Protein AF-A0A6A8MGP2-F1 (afdb_monomer)

Structure (mmCIF, N/CA/C/O backbone):
data_AF-A0A6A8MGP2-F1
#
_entry.id   AF-A0A6A8MGP2-F1
#
loop_
_atom_site.group_PDB
_atom_site.id
_atom_site.type_symbol
_atom_site.label_atom_id
_atom_site.label_alt_id
_atom_site.label_comp_id
_atom_site.label_asym_id
_atom_site.label_entity_id
_atom_site.label_seq_id
_atom_site.pdbx_PDB_ins_code
_atom_site.Cartn_x
_atom_site.Cartn_y
_atom_site.Cartn_z
_atom_site.occupancy
_atom_site.B_iso_or_equiv
_atom_site.auth_seq_id
_atom_site.auth_comp_id
_atom_site.auth_asym_id
_atom_site.auth_atom_id
_atom_site.pdbx_PDB_model_num
ATOM 1 N N . MET A 1 1 ? -8.806 3.655 22.318 1.00 54.69 1 MET A N 1
ATOM 2 C CA . MET A 1 1 ? -7.417 3.240 22.055 1.00 54.69 1 MET A CA 1
ATOM 3 C C . MET A 1 1 ? -6.785 4.354 21.243 1.00 54.69 1 MET A C 1
ATOM 5 O O . MET A 1 1 ? -7.478 4.887 20.381 1.00 54.69 1 MET A O 1
ATOM 9 N N . ASP A 1 2 ? -5.568 4.771 21.575 1.00 78.38 2 ASP A N 1
ATOM 10 C CA . ASP A 1 2 ? -4.827 5.728 20.751 1.00 78.38 2 ASP A CA 1
ATOM 11 C C . ASP A 1 2 ? -4.482 5.073 19.400 1.00 78.38 2 ASP A C 1
ATOM 13 O O . ASP A 1 2 ? -4.151 3.885 19.359 1.00 78.38 2 ASP A O 1
ATOM 17 N N . TYR A 1 3 ? -4.618 5.809 18.294 1.00 76.56 3 TYR A N 1
ATOM 18 C CA . TYR A 1 3 ? -4.373 5.266 16.952 1.00 76.56 3 TYR A CA 1
ATOM 19 C C . TYR A 1 3 ? -2.913 4.892 16.752 1.00 76.56 3 TYR A C 1
ATOM 21 O O . TYR A 1 3 ? -2.641 3.908 16.072 1.00 76.56 3 TYR A O 1
ATOM 29 N N . LEU A 1 4 ? -1.995 5.609 17.402 1.00 80.62 4 LEU A N 1
ATOM 30 C CA . LEU A 1 4 ? -0.582 5.260 17.385 1.00 80.62 4 LEU A CA 1
ATOM 31 C C . LEU A 1 4 ? -0.346 3.877 18.008 1.00 80.62 4 LEU A C 1
ATOM 33 O O . LEU A 1 4 ? 0.309 3.033 17.408 1.00 80.62 4 LEU A O 1
ATOM 37 N N . SER A 1 5 ? -0.961 3.594 19.162 1.00 84.69 5 SER A N 1
ATOM 38 C CA . SER A 1 5 ? -0.875 2.265 19.784 1.00 84.69 5 SER A CA 1
ATOM 39 C C . SER A 1 5 ? -1.454 1.165 18.891 1.00 84.69 5 SER A C 1
ATOM 41 O O . SER A 1 5 ? -0.914 0.065 18.855 1.00 84.69 5 SER A O 1
ATOM 43 N N . LYS A 1 6 ? -2.535 1.457 18.158 1.00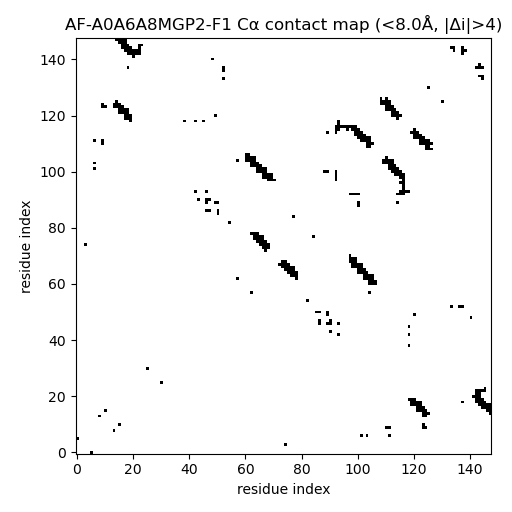 85.88 6 LYS A N 1
ATOM 44 C CA . LYS A 1 6 ? -3.157 0.509 17.222 1.00 85.88 6 LYS A CA 1
ATOM 45 C C . LYS A 1 6 ? -2.274 0.239 15.999 1.00 85.88 6 LYS A C 1
ATOM 47 O O . LYS A 1 6 ? -2.154 -0.912 15.594 1.00 85.88 6 LYS A O 1
ATOM 52 N N . ILE A 1 7 ? -1.650 1.276 15.437 1.00 87.19 7 ILE A N 1
ATOM 53 C CA . ILE A 1 7 ? -0.686 1.152 14.332 1.00 87.19 7 ILE A CA 1
ATOM 54 C C . ILE A 1 7 ? 0.485 0.272 14.771 1.00 87.19 7 ILE A C 1
ATOM 56 O O . ILE A 1 7 ? 0.754 -0.731 14.115 1.00 87.19 7 ILE A O 1
ATOM 60 N N . ASN A 1 8 ? 1.092 0.575 15.923 1.00 87.38 8 ASN A N 1
ATOM 61 C CA . ASN A 1 8 ? 2.207 -0.210 16.456 1.00 87.38 8 ASN A CA 1
ATOM 62 C C . ASN A 1 8 ? 1.802 -1.672 16.683 1.00 87.38 8 ASN A C 1
ATOM 64 O O . ASN A 1 8 ? 2.513 -2.578 16.270 1.00 87.38 8 ASN A O 1
ATOM 68 N N . GLN A 1 9 ? 0.619 -1.919 17.258 1.00 89.94 9 GLN A N 1
ATOM 69 C CA . GLN A 1 9 ? 0.121 -3.279 17.468 1.00 89.94 9 GLN A CA 1
ATOM 70 C C . GLN A 1 9 ? -0.036 -4.058 16.151 1.00 89.94 9 GLN A C 1
ATOM 72 O O . GLN A 1 9 ? 0.305 -5.239 16.094 1.00 89.94 9 GLN A O 1
ATOM 77 N N . LEU A 1 10 ? -0.563 -3.421 15.100 1.00 89.81 10 LEU A N 1
ATOM 78 C CA . LEU A 1 10 ? -0.728 -4.054 13.788 1.00 89.81 10 LEU A CA 1
ATOM 79 C C . LEU A 1 10 ? 0.624 -4.339 13.125 1.00 89.81 10 LEU A C 1
ATOM 81 O O . LEU A 1 10 ? 0.782 -5.402 12.536 1.00 89.81 10 LEU A O 1
ATOM 85 N N . GLN A 1 11 ? 1.598 -3.440 13.266 1.00 89.12 11 GLN A N 1
ATOM 86 C CA . GLN A 1 11 ? 2.949 -3.625 12.730 1.00 89.12 11 GLN A CA 1
ATOM 87 C C . GLN A 1 11 ? 3.752 -4.696 13.487 1.00 89.12 11 GLN A C 1
ATOM 89 O O . GLN A 1 11 ? 4.511 -5.436 12.870 1.00 89.12 11 GLN A O 1
ATOM 94 N N . GLU A 1 12 ? 3.586 -4.802 14.809 1.00 88.06 12 GLU A N 1
ATOM 95 C CA . GLU A 1 12 ? 4.332 -5.745 15.659 1.00 88.06 12 GLU A CA 1
ATOM 96 C C . GLU A 1 12 ? 3.755 -7.168 15.662 1.00 88.06 12 GLU A C 1
ATOM 98 O O . GLU A 1 12 ? 4.483 -8.135 15.906 1.00 88.06 12 GLU A O 1
ATOM 103 N N . HIS A 1 13 ? 2.444 -7.316 15.454 1.00 86.94 13 HIS A N 1
ATOM 104 C CA . HIS A 1 13 ? 1.752 -8.598 15.639 1.00 86.94 13 HIS A CA 1
ATOM 105 C C . HIS A 1 13 ? 0.897 -9.041 14.451 1.00 86.94 13 HIS A C 1
ATOM 107 O O . HIS A 1 13 ? 0.434 -10.183 14.440 1.00 86.94 13 HIS A O 1
ATOM 113 N N . GLY A 1 14 ? 0.644 -8.165 13.479 1.00 83.69 14 GLY A N 1
ATOM 114 C CA . GLY A 1 14 ? -0.097 -8.517 12.274 1.00 83.69 14 GLY A CA 1
ATOM 115 C C . GLY A 1 14 ? 0.749 -9.346 11.313 1.00 83.69 14 GLY A C 1
ATOM 116 O O . GLY A 1 14 ? 1.965 -9.189 11.243 1.00 83.69 14 GLY A O 1
ATOM 117 N N . GLU A 1 15 ? 0.101 -10.212 10.532 1.00 89.25 15 GLU A N 1
ATOM 118 C CA . GLU A 1 15 ? 0.768 -10.803 9.370 1.00 89.25 15 GLU A CA 1
ATOM 119 C C . GLU A 1 15 ? 1.102 -9.700 8.363 1.00 89.25 15 GLU A C 1
ATOM 121 O O . GLU A 1 15 ? 0.212 -8.950 7.955 1.00 89.25 15 GLU A O 1
ATOM 126 N N . GLY A 1 16 ? 2.381 -9.585 8.005 1.00 92.12 16 GLY A N 1
ATOM 127 C CA . GLY A 1 16 ? 2.892 -8.522 7.154 1.00 92.12 16 GLY A CA 1
ATOM 128 C C . GLY A 1 16 ? 3.040 -8.942 5.694 1.00 92.12 16 GLY A C 1
ATOM 129 O O . GLY A 1 16 ? 3.482 -10.049 5.380 1.00 92.12 16 GLY A O 1
ATOM 130 N N . TYR A 1 17 ? 2.735 -8.007 4.802 1.00 92.88 17 TYR A N 1
ATOM 131 C CA . TYR A 1 17 ? 2.986 -8.078 3.370 1.00 92.88 17 TYR A CA 1
ATOM 132 C C . TYR A 1 17 ? 3.562 -6.747 2.866 1.00 92.88 17 TYR A C 1
ATOM 134 O O . TYR A 1 17 ? 3.466 -5.722 3.535 1.00 92.88 17 TYR A O 1
ATOM 142 N N . SER A 1 18 ? 4.152 -6.752 1.678 1.00 91.44 18 SER A N 1
ATOM 143 C CA . SER A 1 18 ? 4.759 -5.600 1.012 1.00 91.44 18 SER A CA 1
ATOM 144 C C . SER A 1 18 ? 4.405 -5.626 -0.473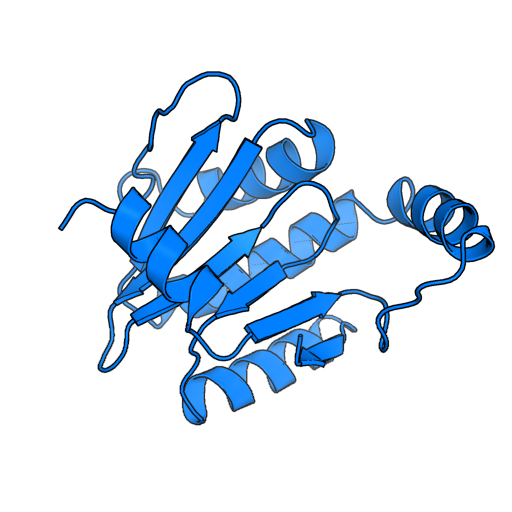 1.00 91.44 18 SER A C 1
ATOM 146 O O . SER A 1 18 ? 4.465 -6.687 -1.097 1.00 91.44 18 SER A O 1
ATOM 148 N N . ILE A 1 19 ? 4.026 -4.473 -1.030 1.00 90.44 19 ILE A N 1
ATOM 149 C CA . ILE A 1 19 ? 3.893 -4.253 -2.476 1.00 90.44 19 ILE A CA 1
ATOM 150 C C . ILE A 1 19 ? 5.044 -3.375 -2.958 1.00 90.44 19 ILE A C 1
ATOM 152 O O . ILE A 1 19 ? 5.234 -2.259 -2.465 1.00 90.44 19 ILE A O 1
ATOM 156 N N . ASP A 1 20 ? 5.771 -3.882 -3.952 1.00 85.62 20 ASP A N 1
ATOM 157 C CA . ASP A 1 20 ? 7.013 -3.298 -4.458 1.00 85.62 20 ASP A CA 1
ATOM 158 C C . ASP A 1 20 ? 7.272 -3.740 -5.920 1.00 85.62 20 ASP A C 1
ATOM 160 O O . ASP A 1 20 ? 6.687 -4.702 -6.419 1.00 85.62 20 ASP A O 1
ATOM 164 N N . TYR A 1 21 ? 8.154 -3.045 -6.638 1.00 79.62 21 TYR A N 1
ATOM 165 C CA . TYR A 1 21 ? 8.683 -3.464 -7.939 1.00 79.62 21 TYR A CA 1
ATOM 166 C C . TYR A 1 21 ? 9.522 -4.737 -7.875 1.00 79.62 21 TYR A C 1
ATOM 168 O O . TYR A 1 21 ? 9.715 -5.390 -8.906 1.00 79.62 21 TYR A O 1
ATOM 176 N N . LEU A 1 22 ? 10.066 -5.064 -6.703 1.00 75.81 22 LEU A N 1
ATOM 177 C CA . LEU A 1 22 ? 10.961 -6.196 -6.536 1.00 75.81 22 LEU A CA 1
ATOM 178 C C . LEU A 1 22 ? 10.218 -7.430 -6.004 1.00 75.81 22 LEU A C 1
ATOM 180 O O . LEU A 1 22 ? 9.614 -7.365 -4.929 1.00 75.81 22 LEU A O 1
ATOM 184 N N . PRO A 1 23 ? 10.327 -8.584 -6.692 1.00 68.44 23 PRO A N 1
ATOM 185 C CA . PRO A 1 23 ? 9.635 -9.813 -6.303 1.00 68.44 23 PRO A CA 1
ATOM 186 C C . PRO A 1 23 ? 10.182 -10.449 -5.017 1.00 68.44 23 PRO A C 1
ATOM 188 O O . PRO A 1 23 ? 9.547 -11.334 -4.454 1.00 68.44 23 PRO A O 1
ATOM 191 N N . LEU A 1 24 ? 11.365 -10.034 -4.554 1.00 66.62 24 LEU A N 1
ATOM 192 C CA . LEU A 1 24 ? 12.024 -10.542 -3.351 1.00 6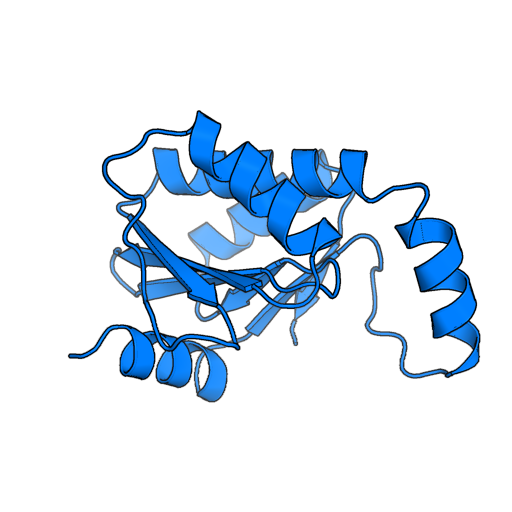6.62 24 LEU A CA 1
ATOM 193 C C . LEU A 1 24 ? 12.614 -9.371 -2.558 1.00 66.62 24 LEU A C 1
ATOM 195 O O . LEU A 1 24 ? 12.986 -8.356 -3.144 1.00 66.62 24 LEU A O 1
ATOM 199 N N . GLN A 1 25 ? 12.706 -9.507 -1.233 1.00 59.47 25 GLN A N 1
ATOM 200 C CA . GLN A 1 25 ? 13.576 -8.642 -0.431 1.00 59.47 25 GLN A CA 1
ATOM 201 C C . GLN A 1 25 ? 15.033 -9.024 -0.720 1.00 59.47 25 GLN A C 1
ATOM 203 O O . GLN A 1 25 ? 15.439 -10.161 -0.468 1.00 59.47 25 GLN A O 1
ATOM 208 N N . CYS A 1 26 ? 15.810 -8.097 -1.277 1.00 53.59 26 CYS A N 1
ATOM 209 C CA . CYS A 1 26 ? 17.237 -8.292 -1.513 1.00 53.59 26 CYS A CA 1
ATOM 210 C C . CYS A 1 26 ? 18.032 -7.692 -0.347 1.00 53.59 26 CYS A C 1
ATOM 212 O O . CYS A 1 26 ? 17.905 -6.513 -0.056 1.00 53.59 26 CYS A O 1
ATOM 214 N N . LEU A 1 27 ? 18.854 -8.511 0.316 1.00 56.59 27 LEU A N 1
ATOM 215 C CA . LEU A 1 27 ? 19.679 -8.129 1.476 1.00 56.59 27 LEU A CA 1
ATOM 216 C C . LEU A 1 27 ? 21.152 -7.836 1.098 1.00 56.59 27 LEU A C 1
ATOM 218 O O . LEU A 1 27 ? 22.024 -7.897 1.961 1.00 56.59 27 LEU A O 1
ATOM 222 N N . ASP A 1 28 ? 21.467 -7.620 -0.186 1.00 53.50 28 ASP A N 1
ATOM 223 C CA . ASP A 1 28 ? 22.849 -7.423 -0.669 1.00 53.50 28 ASP A CA 1
ATOM 224 C C . ASP A 1 28 ? 23.136 -5.924 -0.869 1.00 53.50 28 ASP A C 1
ATOM 226 O O . ASP A 1 28 ? 22.393 -5.245 -1.569 1.00 53.50 28 ASP A O 1
ATOM 230 N N . GLU A 1 29 ? 24.240 -5.423 -0.309 1.00 54.56 29 GLU A N 1
ATOM 231 C CA . GLU A 1 29 ? 24.669 -4.010 -0.357 1.00 54.56 29 GLU A CA 1
ATOM 232 C C . GLU A 1 29 ? 24.858 -3.475 -1.789 1.00 54.56 29 GLU A C 1
ATOM 234 O O . GLU A 1 29 ? 24.760 -2.280 -2.040 1.00 54.56 29 GLU A O 1
ATOM 239 N N . ARG A 1 30 ? 25.103 -4.351 -2.773 1.00 51.62 30 ARG A N 1
ATOM 240 C CA . ARG A 1 30 ? 25.208 -3.958 -4.196 1.00 51.62 30 ARG A CA 1
ATOM 241 C C . ARG A 1 30 ? 23.848 -3.688 -4.850 1.00 51.62 30 ARG A C 1
ATOM 243 O O . ARG A 1 30 ? 23.799 -3.264 -6.004 1.00 51.62 30 ARG A O 1
ATOM 250 N N . TYR A 1 31 ? 22.759 -3.997 -4.149 1.00 53.75 31 TYR A N 1
ATOM 251 C CA . TYR A 1 31 ? 21.388 -3.774 -4.595 1.00 53.75 31 TYR A CA 1
ATOM 252 C C . TYR A 1 31 ? 20.893 -2.366 -4.245 1.00 53.75 31 TYR A C 1
ATOM 254 O O . TYR A 1 31 ? 20.084 -1.837 -5.003 1.00 53.75 31 TYR A O 1
ATOM 262 N N . ASP A 1 32 ? 21.450 -1.733 -3.207 1.00 51.91 32 ASP A N 1
ATOM 263 C CA . ASP A 1 32 ? 21.154 -0.341 -2.833 1.00 51.91 32 ASP A CA 1
ATOM 264 C C . ASP A 1 32 ? 21.412 0.613 -4.013 1.00 51.91 32 ASP A C 1
ATOM 266 O O . ASP A 1 32 ? 20.584 1.461 -4.330 1.00 51.91 32 ASP A O 1
ATOM 270 N N . ASP A 1 33 ? 22.500 0.413 -4.764 1.00 50.47 33 ASP A N 1
ATOM 271 C CA . ASP A 1 33 ? 22.819 1.225 -5.949 1.00 50.47 33 ASP A CA 1
ATOM 272 C C . ASP A 1 33 ? 21.808 1.028 -7.106 1.00 50.47 33 ASP A C 1
ATOM 274 O O . ASP A 1 33 ? 21.508 1.958 -7.868 1.00 50.47 33 ASP A O 1
ATOM 278 N N . LEU A 1 34 ? 21.264 -0.188 -7.252 1.00 52.78 34 LEU A N 1
ATOM 279 C CA . LEU A 1 34 ? 20.240 -0.527 -8.250 1.00 52.78 34 LEU A CA 1
ATOM 280 C C . LEU A 1 34 ? 18.854 -0.026 -7.841 1.00 52.78 34 LEU A C 1
ATOM 282 O O . LEU A 1 34 ? 18.083 0.375 -8.719 1.00 52.78 34 LEU A O 1
ATOM 286 N N . GLU A 1 35 ? 18.541 -0.050 -6.546 1.00 54.44 35 GLU A N 1
ATOM 287 C CA . GLU A 1 35 ? 17.359 0.591 -5.986 1.00 54.44 35 GLU A CA 1
ATOM 288 C C . GLU A 1 35 ? 17.444 2.088 -6.219 1.00 54.44 35 GLU A C 1
ATOM 290 O O . GLU A 1 35 ? 16.585 2.583 -6.927 1.00 54.44 35 GLU A O 1
ATOM 295 N N . VAL A 1 36 ? 18.507 2.783 -5.802 1.00 53.88 36 VAL A N 1
ATOM 296 C CA . VAL A 1 36 ? 18.664 4.241 -5.982 1.00 53.88 36 VAL A CA 1
ATOM 297 C C . VAL A 1 36 ? 18.513 4.666 -7.452 1.00 53.88 36 VAL A C 1
ATOM 299 O O . VAL A 1 36 ? 17.769 5.598 -7.766 1.00 53.88 36 VAL A O 1
ATOM 302 N N . THR A 1 37 ? 19.133 3.939 -8.388 1.00 52.16 37 THR A N 1
ATOM 303 C CA . THR A 1 37 ? 19.062 4.278 -9.824 1.00 52.16 37 THR A CA 1
ATOM 304 C C . THR A 1 37 ? 17.683 3.983 -10.442 1.00 52.16 37 THR A C 1
ATOM 306 O O . THR A 1 37 ? 17.229 4.703 -11.339 1.00 52.16 37 THR A O 1
ATOM 309 N N . ASN A 1 38 ? 16.980 2.935 -9.991 1.00 56.38 38 ASN A N 1
ATOM 310 C CA . ASN A 1 38 ? 15.586 2.695 -10.388 1.00 56.38 38 ASN A CA 1
ATOM 311 C C . ASN A 1 38 ? 14.608 3.633 -9.663 1.00 56.38 38 ASN A C 1
ATOM 313 O O . ASN A 1 38 ? 13.584 3.990 -10.241 1.00 56.38 38 ASN A O 1
ATOM 317 N N . PHE A 1 39 ? 14.929 4.032 -8.435 1.00 59.53 39 PHE A N 1
ATOM 318 C CA . PHE A 1 39 ? 14.128 4.829 -7.513 1.00 59.53 39 PHE A CA 1
ATOM 319 C C . PHE A 1 39 ? 13.931 6.234 -8.064 1.00 59.53 39 PHE A C 1
ATOM 321 O O . PHE A 1 39 ? 12.790 6.620 -8.309 1.00 59.53 39 PHE A O 1
ATOM 328 N N . GLU A 1 40 ? 15.010 6.949 -8.398 1.00 61.59 40 GLU A N 1
ATOM 329 C CA . GLU A 1 40 ? 14.911 8.306 -8.961 1.00 61.59 40 GLU A CA 1
ATOM 330 C C . GLU A 1 40 ? 14.097 8.334 -10.265 1.00 61.59 40 GLU A C 1
ATOM 332 O O . GLU A 1 40 ? 13.305 9.245 -10.500 1.00 61.59 40 GLU A O 1
ATOM 337 N N . ASN A 1 41 ? 14.237 7.299 -11.098 1.00 62.84 41 ASN A N 1
ATOM 338 C CA . ASN A 1 41 ? 13.589 7.239 -12.408 1.00 62.84 41 ASN A CA 1
ATOM 339 C C . ASN A 1 41 ? 12.141 6.727 -12.371 1.00 62.84 41 ASN A C 1
ATOM 341 O O . ASN A 1 41 ? 11.422 6.872 -13.361 1.00 62.84 41 ASN A O 1
ATOM 345 N N . ARG A 1 42 ? 11.703 6.090 -11.276 1.00 68.38 42 ARG A N 1
ATOM 346 C CA . ARG A 1 42 ? 10.377 5.451 -11.183 1.00 68.38 42 ARG A CA 1
ATOM 347 C C . ARG A 1 42 ? 9.512 5.979 -10.047 1.00 68.38 42 ARG A C 1
ATOM 349 O O . ARG A 1 42 ? 8.341 5.603 -10.017 1.00 68.38 42 ARG A O 1
ATOM 356 N N . LEU A 1 43 ? 10.025 6.860 -9.185 1.00 74.12 43 LEU A N 1
ATOM 357 C CA . LEU A 1 43 ? 9.318 7.420 -8.027 1.00 74.12 43 LEU A CA 1
ATOM 358 C C . LEU A 1 43 ? 7.925 7.948 -8.380 1.00 74.12 43 LEU A C 1
ATOM 360 O O . LEU A 1 43 ? 6.936 7.576 -7.754 1.00 74.12 43 LEU A O 1
ATOM 364 N N . GLU A 1 44 ? 7.838 8.766 -9.432 1.00 75.50 44 GLU A N 1
ATOM 365 C CA . GLU A 1 44 ? 6.571 9.349 -9.873 1.00 75.50 44 GLU A CA 1
ATOM 366 C C . GLU A 1 44 ? 5.582 8.254 -10.279 1.00 75.50 44 GLU A C 1
ATOM 368 O O . GLU A 1 44 ? 4.487 8.166 -9.725 1.00 75.50 44 GLU A O 1
ATOM 373 N N . THR A 1 45 ? 6.003 7.331 -11.145 1.00 82.06 45 THR A N 1
ATOM 374 C CA . THR A 1 45 ? 5.149 6.214 -11.568 1.00 82.06 45 THR A CA 1
ATOM 375 C C . THR A 1 45 ? 4.784 5.276 -10.416 1.00 82.06 45 THR A C 1
ATOM 377 O O . THR A 1 45 ? 3.683 4.741 -10.397 1.00 82.06 45 THR A O 1
ATOM 380 N N . PHE A 1 46 ? 5.671 5.076 -9.437 1.00 83.81 46 PHE A N 1
ATOM 381 C CA . PHE A 1 46 ? 5.387 4.268 -8.254 1.00 83.81 46 PHE A CA 1
ATOM 382 C C . PHE A 1 46 ? 4.318 4.922 -7.384 1.00 83.81 46 PHE A C 1
ATOM 384 O O . PHE A 1 46 ? 3.347 4.273 -7.000 1.00 83.81 46 PHE A O 1
ATOM 391 N N . SER A 1 47 ? 4.468 6.225 -7.137 1.00 82.88 47 SER A N 1
ATOM 392 C CA . SER A 1 47 ? 3.532 7.013 -6.341 1.00 82.88 47 SER A CA 1
ATOM 393 C C . SER A 1 47 ? 2.112 6.932 -6.908 1.00 82.88 47 SER A C 1
ATOM 395 O O . SER A 1 47 ? 1.162 6.700 -6.163 1.00 82.88 47 SER A O 1
ATOM 397 N N . GLU A 1 48 ? 1.968 7.002 -8.234 1.00 86.75 48 GLU A N 1
ATOM 398 C CA . GLU A 1 48 ? 0.681 6.871 -8.918 1.00 86.75 48 GLU A CA 1
ATOM 399 C C . GLU A 1 48 ? 0.069 5.476 -8.759 1.00 86.75 48 GLU A C 1
ATOM 401 O O . GLU A 1 48 ? -1.137 5.357 -8.528 1.00 86.75 48 GLU A O 1
ATOM 406 N N . LYS A 1 49 ? 0.888 4.422 -8.870 1.00 90.62 49 LYS A N 1
ATOM 407 C CA . LYS A 1 49 ? 0.448 3.029 -8.710 1.00 90.62 49 LYS A CA 1
ATOM 408 C C . LYS A 1 49 ? -0.036 2.761 -7.289 1.00 90.62 49 LYS A C 1
ATOM 410 O O . LYS A 1 49 ? -1.155 2.291 -7.099 1.00 90.62 49 LYS A O 1
ATOM 415 N N . ILE A 1 50 ? 0.757 3.134 -6.286 1.00 89.44 50 ILE A N 1
ATOM 416 C CA . ILE A 1 50 ? 0.378 2.985 -4.875 1.00 89.44 50 ILE A CA 1
ATOM 417 C C . ILE A 1 50 ? -0.868 3.813 -4.554 1.00 89.44 50 ILE A C 1
ATOM 419 O O . ILE A 1 50 ? -1.772 3.322 -3.876 1.00 89.44 50 ILE A O 1
ATOM 423 N N . ALA A 1 51 ? -0.978 5.028 -5.097 1.00 87.44 51 ALA A N 1
ATOM 424 C CA . ALA A 1 51 ? -2.177 5.841 -4.940 1.00 87.44 51 ALA A CA 1
ATOM 425 C C . ALA A 1 51 ? -3.416 5.175 -5.565 1.00 87.44 51 ALA A C 1
ATOM 427 O O . ALA A 1 51 ? -4.487 5.196 -4.956 1.00 87.44 51 ALA A O 1
ATOM 428 N N . ARG A 1 52 ? -3.297 4.521 -6.732 1.00 89.44 52 ARG A N 1
ATOM 429 C CA . ARG A 1 52 ? -4.395 3.734 -7.325 1.00 89.44 52 ARG A CA 1
ATOM 430 C C . ARG A 1 52 ? -4.841 2.596 -6.406 1.00 89.44 52 ARG A C 1
ATOM 432 O O . ARG A 1 52 ? -6.036 2.516 -6.115 1.00 89.44 52 ARG A O 1
ATOM 439 N N . ILE A 1 53 ? -3.906 1.799 -5.885 1.00 91.62 53 ILE A N 1
ATOM 440 C CA . ILE A 1 53 ? -4.201 0.699 -4.949 1.00 91.62 53 ILE A CA 1
ATOM 441 C C . ILE A 1 53 ? -4.903 1.231 -3.691 1.00 91.62 53 ILE A C 1
ATOM 443 O O . ILE A 1 53 ? -5.999 0.779 -3.345 1.00 91.62 53 ILE A O 1
ATOM 447 N N . ALA A 1 54 ? -4.327 2.251 -3.047 1.00 88.81 54 ALA A N 1
ATOM 448 C CA . ALA A 1 54 ? -4.887 2.864 -1.844 1.00 88.81 54 ALA A CA 1
ATOM 449 C C . ALA A 1 54 ? -6.304 3.410 -2.082 1.00 88.81 54 ALA A C 1
ATOM 451 O O . ALA A 1 54 ? -7.215 3.130 -1.301 1.00 88.81 54 ALA A O 1
ATOM 452 N N . ARG A 1 55 ? -6.539 4.129 -3.191 1.00 86.62 55 ARG A N 1
ATOM 453 C CA . ARG A 1 55 ? -7.871 4.657 -3.535 1.00 86.62 55 ARG A CA 1
ATOM 454 C C . ARG A 1 55 ? -8.898 3.555 -3.763 1.00 86.62 55 ARG A C 1
ATOM 456 O O . ARG A 1 55 ? -10.047 3.725 -3.353 1.00 86.62 55 ARG A O 1
ATOM 463 N N . THR A 1 56 ? -8.523 2.454 -4.412 1.00 90.00 56 THR A N 1
ATOM 464 C CA . THR A 1 56 ? -9.431 1.317 -4.621 1.00 90.00 56 THR A CA 1
ATOM 465 C C . THR A 1 56 ? -9.894 0.747 -3.283 1.00 90.00 56 THR A C 1
ATOM 467 O O . THR A 1 56 ? -11.099 0.615 -3.058 1.00 90.00 56 THR A O 1
ATOM 470 N N . PHE A 1 57 ? -8.966 0.528 -2.350 1.00 89.25 57 PHE A N 1
ATOM 471 C CA . PHE A 1 57 ? -9.293 0.074 -0.998 1.00 89.25 57 PHE A CA 1
ATOM 472 C C . PHE A 1 57 ? -10.154 1.080 -0.231 1.00 89.25 57 PHE A C 1
ATOM 474 O O . PHE A 1 57 ? -11.167 0.716 0.363 1.00 89.25 57 PHE A O 1
ATOM 481 N N . MET A 1 58 ? -9.821 2.366 -0.300 1.00 85.62 58 MET A N 1
ATOM 482 C CA . MET A 1 58 ? -10.567 3.420 0.393 1.00 85.62 58 MET A CA 1
ATOM 483 C C . MET A 1 58 ? -11.996 3.617 -0.106 1.00 85.62 58 MET A C 1
ATOM 485 O O . MET A 1 58 ? -12.849 4.079 0.648 1.00 85.62 58 MET A O 1
ATOM 489 N N . ARG A 1 59 ? -12.275 3.289 -1.370 1.00 85.62 59 ARG A N 1
ATOM 490 C CA . ARG A 1 59 ? -13.640 3.304 -1.915 1.00 85.62 59 ARG A CA 1
ATOM 491 C C . ARG A 1 59 ? -14.459 2.099 -1.463 1.00 85.62 59 ARG A C 1
ATOM 493 O O . ARG A 1 59 ? -15.682 2.198 -1.418 1.00 85.62 59 ARG A O 1
ATOM 500 N N . ARG A 1 60 ? -13.799 0.976 -1.169 1.00 86.00 60 ARG A N 1
ATOM 501 C CA . ARG A 1 60 ? -14.442 -0.294 -0.804 1.00 86.00 60 ARG A CA 1
ATOM 502 C C . ARG A 1 60 ? -14.654 -0.436 0.703 1.00 86.00 60 ARG A C 1
ATOM 504 O O . ARG A 1 60 ? -15.663 -1.003 1.110 1.00 86.00 60 ARG A O 1
ATOM 511 N N . TYR A 1 61 ? -13.745 0.101 1.517 1.00 84.75 61 TYR A N 1
ATOM 512 C CA . TYR A 1 61 ? -13.726 -0.102 2.965 1.00 84.75 61 TYR A CA 1
ATOM 5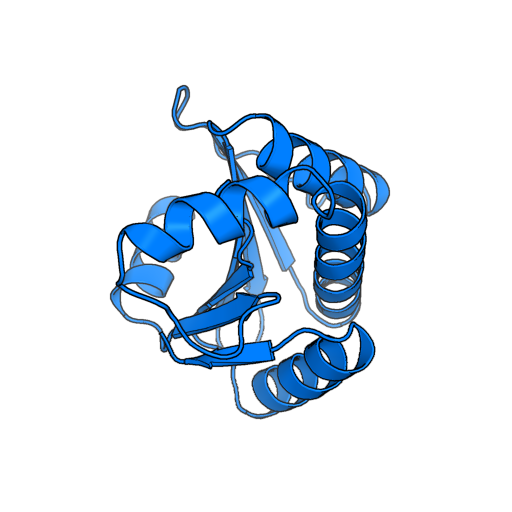13 C C . TYR A 1 61 ? -13.752 1.218 3.743 1.00 84.75 61 TYR A C 1
ATOM 515 O O . TYR A 1 61 ? -13.162 2.225 3.332 1.00 84.75 61 TYR A O 1
ATOM 523 N N . GLY A 1 62 ? -14.401 1.197 4.912 1.00 83.31 62 GLY A N 1
ATOM 524 C CA . GLY A 1 62 ? -14.306 2.287 5.881 1.00 83.31 62 GLY A CA 1
ATOM 525 C C . GLY A 1 62 ? -12.849 2.480 6.288 1.00 83.31 62 GLY A C 1
ATOM 526 O O . GLY A 1 62 ? -12.148 1.504 6.533 1.00 83.31 62 GLY A O 1
ATOM 527 N N . ASN A 1 63 ? -12.363 3.720 6.300 1.00 84.81 63 ASN A N 1
ATOM 528 C CA . ASN A 1 63 ? -10.940 3.976 6.484 1.00 84.81 63 ASN A CA 1
ATOM 529 C C . ASN A 1 63 ? -10.649 5.193 7.357 1.00 84.81 63 ASN A C 1
ATOM 531 O O . ASN A 1 63 ? -11.413 6.163 7.413 1.00 84.81 63 ASN A O 1
ATOM 535 N N . ARG A 1 64 ? -9.493 5.128 8.018 1.00 83.88 64 ARG A N 1
ATOM 536 C CA . ARG A 1 64 ? -8.879 6.227 8.744 1.00 83.88 64 ARG A CA 1
ATOM 537 C C . ARG A 1 64 ? -7.455 6.447 8.289 1.00 83.88 64 ARG A C 1
ATOM 539 O O . ARG A 1 64 ? -6.611 5.575 8.443 1.00 83.88 64 ARG A O 1
ATOM 546 N N . VAL A 1 65 ? -7.212 7.624 7.734 1.00 82.12 65 VAL A N 1
ATOM 547 C CA . VAL A 1 65 ? -5.909 8.021 7.207 1.00 82.12 65 VAL A CA 1
ATOM 548 C C . VAL A 1 65 ? -5.173 8.832 8.257 1.00 82.12 65 VAL A C 1
ATOM 550 O O . VAL A 1 65 ? -5.766 9.744 8.824 1.00 82.12 65 VAL A O 1
ATOM 553 N N . PHE A 1 66 ? -3.903 8.528 8.472 1.00 81.19 66 PHE A N 1
ATOM 554 C CA . PHE A 1 66 ? -3.030 9.127 9.465 1.00 81.19 66 PHE A CA 1
ATOM 555 C C . PHE A 1 66 ? -1.698 9.494 8.824 1.00 81.19 66 PHE A C 1
ATOM 557 O O . PHE A 1 66 ? -0.996 8.634 8.295 1.00 81.19 66 PHE A O 1
ATOM 564 N N . LEU A 1 67 ? -1.337 10.769 8.897 1.00 77.44 67 LEU A N 1
ATOM 565 C CA . LEU A 1 67 ? 0.016 11.214 8.587 1.00 77.44 67 LEU A CA 1
ATOM 566 C C . LEU A 1 67 ? 0.845 11.202 9.869 1.00 77.44 67 LEU A C 1
ATOM 568 O O . LEU A 1 67 ? 0.387 11.765 10.861 1.00 77.44 67 LEU A O 1
ATOM 572 N N . HIS A 1 68 ? 2.028 10.594 9.846 1.00 72.25 68 HIS A N 1
ATOM 573 C CA . HIS A 1 68 ? 2.989 10.657 10.942 1.00 72.25 68 HIS A CA 1
ATOM 574 C C . HIS A 1 68 ? 4.268 11.337 10.451 1.00 72.25 68 HIS A C 1
ATOM 576 O O . HIS A 1 68 ? 4.984 10.812 9.599 1.00 72.25 68 HIS A O 1
ATOM 582 N N . GLU A 1 69 ? 4.554 12.526 10.973 1.00 67.00 69 GLU A N 1
ATOM 583 C CA . GLU A 1 69 ? 5.820 13.219 10.734 1.00 67.00 69 GLU A CA 1
ATOM 584 C C . GLU A 1 69 ? 6.810 12.828 11.833 1.00 67.00 69 GLU A C 1
ATOM 586 O O . GLU A 1 69 ? 6.559 13.068 13.007 1.00 67.00 69 GLU A O 1
ATOM 591 N N . ARG A 1 70 ? 7.982 12.283 11.488 1.00 58.09 70 ARG A N 1
ATOM 592 C CA . ARG A 1 70 ? 8.983 11.879 12.500 1.00 58.09 70 ARG A CA 1
ATOM 593 C C . ARG A 1 70 ? 9.447 13.037 13.397 1.00 58.09 70 ARG A C 1
ATOM 595 O O . ARG A 1 70 ? 9.979 12.807 14.477 1.00 58.09 70 ARG A O 1
ATOM 602 N N . SER A 1 71 ? 9.291 14.281 12.938 1.00 53.94 71 SER A N 1
ATOM 603 C CA . SER A 1 71 ? 9.698 15.492 13.660 1.00 53.94 71 SER A CA 1
ATOM 604 C C . SER A 1 71 ? 8.631 16.029 14.620 1.00 53.94 71 SER A C 1
ATOM 606 O O . SER A 1 71 ? 8.949 16.829 15.503 1.00 53.94 71 SER A O 1
ATOM 608 N N . GLN A 1 72 ? 7.373 15.616 14.464 1.00 52.09 72 GLN A N 1
ATOM 609 C CA . GLN A 1 72 ? 6.254 16.032 15.299 1.00 52.09 72 GLN A CA 1
ATOM 610 C C . GLN A 1 72 ? 5.330 14.826 15.433 1.00 52.09 72 GLN A C 1
ATOM 612 O O . GLN A 1 72 ? 4.719 14.461 14.439 1.00 52.09 72 GLN A O 1
ATOM 617 N N . ASP A 1 73 ? 5.186 14.250 16.635 1.00 52.44 73 ASP A N 1
ATOM 618 C CA . ASP A 1 73 ? 4.198 13.200 16.966 1.00 52.44 73 ASP A CA 1
ATOM 619 C C . ASP A 1 73 ? 2.752 13.709 16.777 1.00 52.44 73 ASP A C 1
ATOM 621 O O . ASP A 1 73 ? 1.954 13.851 17.704 1.00 52.44 73 ASP A O 1
ATOM 625 N N . LYS A 1 74 ? 2.411 14.070 15.549 1.00 53.94 74 LYS A N 1
ATOM 626 C CA . LYS A 1 74 ? 1.148 14.620 15.110 1.00 53.94 74 LYS A CA 1
ATOM 627 C C . LYS A 1 74 ? 0.577 13.637 14.127 1.00 53.94 74 LYS A C 1
ATOM 629 O O . LYS A 1 74 ? 1.195 13.298 13.128 1.00 53.94 74 LYS A O 1
ATOM 634 N N . CYS A 1 75 ? -0.627 13.211 14.456 1.00 55.69 75 CYS A N 1
ATOM 635 C CA . CYS A 1 75 ? -1.416 12.284 13.686 1.00 55.69 75 CYS A CA 1
ATOM 636 C C . CYS A 1 75 ? -2.543 13.091 13.034 1.00 55.69 75 CYS A C 1
ATOM 638 O O . CYS A 1 75 ? -3.488 13.503 13.714 1.00 55.69 75 CYS A O 1
ATOM 640 N N . LEU A 1 76 ? -2.414 13.408 11.744 1.00 60.19 76 LEU A N 1
ATOM 641 C CA . LEU A 1 76 ? -3.440 14.162 11.014 1.00 60.19 76 LEU A CA 1
ATOM 642 C C . LEU A 1 76 ? -4.431 13.196 10.366 1.00 60.19 76 LEU A C 1
ATOM 644 O O . LEU A 1 76 ? -4.029 12.339 9.583 1.00 60.19 76 LEU A O 1
ATOM 648 N N . SER A 1 77 ? -5.722 13.348 10.681 1.00 59.94 77 SER A N 1
ATOM 649 C CA . SER A 1 77 ? -6.781 12.553 10.057 1.00 59.94 77 SER A CA 1
ATOM 650 C C . SER A 1 77 ? -7.204 13.153 8.718 1.00 59.94 77 SER A C 1
ATOM 652 O O . SER A 1 77 ? -7.849 14.200 8.703 1.00 59.94 77 SER A O 1
ATOM 654 N N . LEU A 1 78 ? -6.894 12.480 7.604 1.00 62.25 78 LEU A N 1
ATOM 655 C CA . LEU A 1 78 ? -7.243 12.968 6.256 1.00 62.25 78 LEU A CA 1
ATOM 656 C C . LEU A 1 78 ? -8.638 12.531 5.774 1.00 62.25 78 LEU A C 1
ATOM 658 O O . LEU A 1 78 ? -9.044 12.877 4.669 1.00 62.25 78 LEU A O 1
ATOM 662 N N . CYS A 1 79 ? -9.424 11.828 6.601 1.00 54.62 79 CYS A N 1
ATOM 663 C CA . CYS A 1 79 ? -10.753 11.301 6.236 1.00 54.62 79 CYS A CA 1
ATOM 664 C C . CYS A 1 79 ? -11.749 12.358 5.731 1.00 54.62 79 CYS A C 1
ATOM 666 O O . CYS A 1 79 ? -12.787 12.007 5.177 1.00 54.62 79 CYS A O 1
ATOM 668 N N . LYS A 1 80 ? -11.477 13.644 5.979 1.00 54.12 80 LYS A N 1
ATOM 669 C CA . LYS A 1 80 ? -12.351 14.765 5.618 1.00 54.12 80 LYS A CA 1
ATOM 670 C C . LYS A 1 80 ? -11.916 15.512 4.357 1.00 54.12 80 LYS A C 1
ATOM 672 O O . LYS A 1 80 ? -12.682 16.349 3.892 1.00 54.12 80 LYS A O 1
ATOM 677 N N . GLU A 1 81 ? -10.731 15.236 3.814 1.00 56.53 81 GLU A N 1
ATOM 678 C CA . GLU A 1 81 ? -10.082 16.139 2.848 1.00 56.53 81 GLU A CA 1
ATOM 679 C C . GLU A 1 81 ? -10.089 15.644 1.388 1.00 56.53 81 GLU A C 1
ATOM 681 O O . GLU A 1 81 ? -9.637 16.350 0.493 1.00 56.53 81 GLU A O 1
ATOM 686 N N . GLY A 1 82 ? -10.700 14.487 1.112 1.00 58.34 82 GLY A N 1
ATOM 687 C CA . GLY A 1 82 ? -10.914 13.988 -0.253 1.00 58.34 82 GLY A CA 1
ATOM 688 C C . GLY A 1 82 ? -9.729 13.211 -0.845 1.00 58.34 82 GLY A C 1
ATOM 689 O O . GLY A 1 82 ? -8.647 13.143 -0.269 1.00 58.34 82 GLY A O 1
ATOM 690 N N . ALA A 1 83 ? -9.957 12.565 -1.995 1.00 61.31 83 ALA A N 1
ATOM 691 C CA . ALA A 1 83 ? -8.995 11.646 -2.619 1.00 61.31 83 ALA A CA 1
ATOM 692 C C . ALA A 1 83 ? -7.750 12.349 -3.192 1.00 61.31 83 ALA A C 1
ATOM 694 O O . ALA A 1 83 ? -6.666 11.778 -3.150 1.00 61.31 83 ALA A O 1
ATOM 695 N N . ASP A 1 84 ? -7.883 13.590 -3.665 1.00 67.69 84 ASP A N 1
ATOM 696 C CA . ASP A 1 84 ? -6.782 14.341 -4.290 1.00 67.69 84 ASP A CA 1
ATOM 697 C C . ASP A 1 84 ? -5.640 14.641 -3.306 1.00 67.69 84 ASP A C 1
ATOM 699 O O . ASP A 1 84 ? -4.474 14.726 -3.696 1.00 67.69 84 ASP A O 1
ATOM 703 N N . LEU A 1 85 ? -5.955 14.761 -2.011 1.00 70.88 85 LEU A N 1
ATOM 704 C CA . LEU A 1 85 ? -4.952 14.992 -0.976 1.00 70.88 85 LEU A CA 1
ATOM 705 C C . LEU A 1 85 ? -4.063 13.760 -0.757 1.00 70.88 85 LEU A C 1
ATOM 707 O O . LEU A 1 85 ? -2.904 13.893 -0.373 1.00 70.88 85 LEU A O 1
ATOM 711 N N . ILE A 1 86 ? -4.576 12.559 -1.022 1.00 74.62 86 ILE A N 1
ATOM 712 C CA . ILE A 1 86 ? -3.847 11.304 -0.803 1.00 74.62 86 ILE A CA 1
ATOM 713 C C . ILE A 1 86 ? -2.761 11.128 -1.848 1.00 74.62 86 ILE A C 1
ATOM 715 O O . ILE A 1 86 ? -1.636 10.793 -1.494 1.00 74.62 86 ILE A O 1
ATOM 719 N N . ASP A 1 87 ? -3.062 11.447 -3.101 1.00 77.69 87 ASP A N 1
ATOM 720 C CA . ASP A 1 87 ? -2.095 11.416 -4.196 1.00 77.69 87 ASP A CA 1
ATOM 721 C C . ASP A 1 87 ? -0.918 12.354 -3.904 1.00 77.69 87 ASP A C 1
ATOM 723 O O . ASP A 1 87 ? 0.246 11.959 -3.979 1.00 77.69 87 ASP A O 1
ATOM 727 N N . GLN A 1 88 ? -1.225 13.585 -3.481 1.00 77.81 88 GLN A N 1
ATOM 728 C CA . GLN A 1 88 ? -0.215 14.576 -3.104 1.00 77.81 88 GLN A CA 1
ATOM 729 C C . GLN A 1 88 ? 0.585 14.145 -1.872 1.00 77.81 88 GLN A C 1
ATOM 731 O O . GLN A 1 88 ? 1.791 14.389 -1.802 1.00 77.81 88 GLN A O 1
ATOM 736 N N . THR A 1 89 ? -0.073 13.497 -0.909 1.00 78.44 89 THR A N 1
ATOM 737 C CA . THR A 1 89 ? 0.558 13.002 0.319 1.00 78.44 89 THR A CA 1
ATOM 738 C C . THR A 1 89 ? 1.518 11.855 0.018 1.00 78.44 89 THR A C 1
ATOM 740 O O . THR A 1 89 ? 2.663 11.903 0.456 1.00 78.44 89 THR A O 1
ATOM 743 N N . ILE A 1 90 ? 1.091 10.862 -0.768 1.00 79.56 90 ILE A N 1
ATOM 744 C CA . ILE A 1 90 ? 1.921 9.725 -1.192 1.00 79.56 90 ILE A CA 1
ATOM 745 C C . ILE A 1 90 ? 3.147 10.230 -1.950 1.00 79.56 90 ILE A C 1
ATOM 747 O O . ILE A 1 90 ? 4.267 9.866 -1.600 1.00 79.56 90 ILE A O 1
ATOM 751 N N . LYS A 1 91 ? 2.954 11.131 -2.923 1.00 78.88 91 LYS A N 1
ATOM 752 C CA . LYS A 1 91 ? 4.068 11.740 -3.659 1.00 78.88 91 LYS A CA 1
ATOM 753 C C . LYS A 1 91 ? 5.030 12.469 -2.715 1.00 78.88 91 LYS A C 1
ATOM 755 O O . LYS A 1 91 ? 6.230 12.231 -2.756 1.00 78.88 91 LYS A O 1
ATOM 760 N N . SER A 1 92 ? 4.498 13.279 -1.798 1.00 77.06 92 SER A N 1
ATOM 761 C CA . SER A 1 92 ? 5.315 14.027 -0.833 1.00 77.06 92 SER A CA 1
ATOM 762 C C . SER A 1 92 ? 6.102 13.129 0.124 1.00 77.06 92 SER A C 1
ATOM 764 O O . SER A 1 92 ? 7.221 13.476 0.480 1.00 77.06 92 SER A O 1
ATOM 766 N N . ILE A 1 93 ? 5.541 12.001 0.563 1.00 78.00 93 ILE A N 1
ATOM 767 C CA . ILE A 1 93 ? 6.209 11.053 1.473 1.00 78.00 93 ILE A CA 1
ATOM 768 C C . ILE A 1 93 ? 7.402 10.395 0.803 1.00 78.00 93 ILE A C 1
ATOM 770 O O . ILE A 1 93 ? 8.486 10.339 1.384 1.00 78.00 93 ILE A O 1
ATOM 774 N N . LEU A 1 94 ? 7.197 9.949 -0.432 1.00 72.44 94 LEU A N 1
ATOM 775 C CA . LEU A 1 94 ? 8.232 9.316 -1.231 1.00 72.44 94 LEU A CA 1
ATOM 776 C C . LEU A 1 94 ? 9.360 10.299 -1.591 1.00 72.44 94 LEU A C 1
ATOM 778 O O . LEU A 1 94 ? 10.498 9.881 -1.755 1.00 72.44 94 LEU A O 1
ATOM 782 N N . GLU A 1 95 ? 9.069 11.603 -1.646 1.00 72.50 95 GLU A N 1
ATOM 783 C CA . GLU A 1 95 ? 10.062 12.656 -1.901 1.00 72.50 95 GLU A CA 1
ATOM 784 C C . GLU A 1 95 ? 10.776 13.187 -0.639 1.00 72.50 95 GLU A C 1
ATOM 786 O O . GLU A 1 95 ? 11.887 13.701 -0.752 1.00 72.50 95 GLU A O 1
ATOM 791 N N . LYS A 1 96 ? 10.152 13.153 0.553 1.00 64.31 96 LYS A N 1
ATOM 792 C CA . LYS A 1 96 ? 10.608 13.947 1.722 1.00 64.31 96 LYS A CA 1
ATOM 793 C C . LYS A 1 96 ? 11.228 13.168 2.883 1.00 64.31 96 LYS A C 1
ATOM 795 O O . LYS A 1 96 ? 11.587 13.807 3.869 1.00 64.31 96 LYS A O 1
ATOM 800 N N . GLU A 1 97 ? 11.363 11.844 2.805 1.00 61.97 97 GLU A N 1
ATOM 801 C CA . GLU A 1 97 ? 12.056 10.949 3.770 1.00 61.97 97 GLU A CA 1
ATOM 802 C C . GLU A 1 97 ? 11.627 10.994 5.263 1.00 61.97 97 GLU A C 1
ATOM 804 O O . GLU A 1 97 ? 12.008 10.133 6.057 1.00 61.97 97 GLU A O 1
ATOM 809 N N . GLN A 1 98 ? 10.817 11.967 5.689 1.00 60.16 98 GLN A N 1
ATOM 810 C CA . GLN A 1 98 ? 10.542 12.269 7.102 1.00 60.16 98 GLN A CA 1
ATOM 811 C C . GLN A 1 98 ? 9.089 12.030 7.522 1.00 60.16 98 GLN A C 1
ATOM 813 O O . GLN A 1 98 ? 8.725 12.293 8.673 1.00 60.16 98 GLN A O 1
ATOM 818 N N . THR A 1 99 ? 8.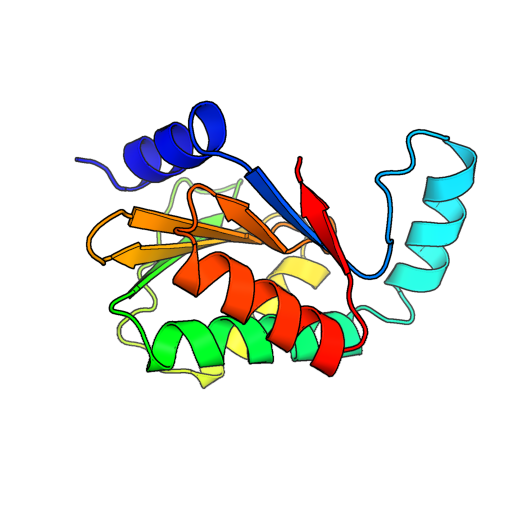260 11.520 6.617 1.00 70.38 99 THR A N 1
ATOM 819 C CA . THR A 1 99 ? 6.822 11.368 6.830 1.00 70.38 99 THR A CA 1
ATOM 820 C C . THR A 1 99 ? 6.389 9.963 6.430 1.00 70.38 99 THR A C 1
ATOM 822 O O . THR A 1 99 ? 6.844 9.458 5.411 1.00 70.38 99 THR A O 1
ATOM 825 N N . SER A 1 100 ? 5.515 9.333 7.213 1.00 78.56 100 SER A N 1
ATOM 826 C CA . SER A 1 100 ? 4.835 8.093 6.834 1.00 78.56 100 SER A CA 1
ATOM 827 C C . SER A 1 100 ? 3.323 8.291 6.770 1.00 78.56 100 SER A C 1
ATOM 829 O O . SER A 1 100 ? 2.740 9.103 7.497 1.00 78.56 100 SER A O 1
ATOM 831 N N . LEU A 1 101 ? 2.681 7.550 5.870 1.00 85.00 101 LEU A N 1
ATOM 832 C CA . LEU A 1 101 ? 1.232 7.495 5.716 1.00 85.00 101 LEU A CA 1
ATOM 833 C C . LEU A 1 101 ? 0.750 6.150 6.223 1.00 85.00 101 LEU A C 1
ATOM 835 O O . LEU A 1 101 ? 1.146 5.109 5.712 1.00 85.00 101 LEU A O 1
ATOM 839 N N . ASN A 1 102 ? -0.148 6.191 7.193 1.00 88.00 102 ASN A N 1
ATOM 840 C CA . ASN A 1 102 ? -0.803 5.020 7.739 1.00 88.00 102 ASN A CA 1
ATOM 841 C C . ASN A 1 102 ? -2.296 5.104 7.427 1.00 88.00 102 ASN A C 1
ATOM 843 O O . ASN A 1 102 ? -2.947 6.085 7.774 1.00 88.00 102 ASN A O 1
ATOM 847 N N . ILE A 1 103 ? -2.862 4.094 6.779 1.00 87.62 103 ILE A N 1
ATOM 848 C CA . ILE A 1 103 ? -4.298 4.005 6.512 1.00 87.62 103 ILE A CA 1
ATOM 849 C C . ILE A 1 103 ? -4.822 2.752 7.192 1.00 87.62 103 ILE A C 1
ATOM 851 O O . ILE A 1 103 ? -4.460 1.642 6.819 1.00 87.62 103 ILE A O 1
ATOM 855 N N . ILE A 1 104 ? -5.681 2.930 8.188 1.00 89.19 104 ILE A N 1
ATOM 856 C CA . ILE A 1 104 ? -6.38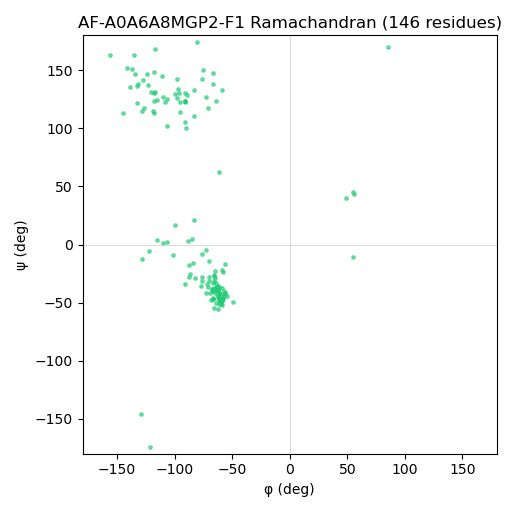2 1.824 8.833 1.00 89.19 104 ILE A CA 1
ATOM 857 C C . ILE A 1 104 ? -7.703 1.618 8.110 1.00 89.19 104 ILE A C 1
ATOM 859 O O . ILE A 1 104 ? -8.514 2.539 8.041 1.00 89.19 104 ILE A O 1
ATOM 863 N N . PHE A 1 105 ? -7.935 0.413 7.613 1.00 88.31 105 PHE A N 1
ATOM 864 C CA . PHE A 1 105 ? -9.212 -0.007 7.059 1.00 88.31 105 PHE A CA 1
ATOM 865 C C . PHE A 1 105 ? -10.002 -0.734 8.146 1.00 88.31 105 PHE A C 1
ATOM 867 O O . PHE A 1 105 ? -9.590 -1.783 8.637 1.00 88.31 105 PHE A O 1
ATOM 874 N N . GLU A 1 106 ? -11.116 -0.132 8.553 1.00 83.94 106 GLU A N 1
ATOM 875 C CA . GLU A 1 106 ? -11.987 -0.608 9.625 1.00 83.94 106 GLU A CA 1
ATOM 876 C C . GLU A 1 106 ? -13.047 -1.543 9.017 1.00 83.94 106 GLU A C 1
ATOM 878 O O . GLU A 1 106 ? -14.025 -1.084 8.420 1.00 83.94 106 GLU A O 1
ATOM 883 N N . ASN A 1 107 ? -12.837 -2.857 9.143 1.00 75.31 107 ASN A N 1
ATOM 884 C CA . ASN A 1 107 ? -13.790 -3.897 8.734 1.00 75.31 107 ASN A CA 1
ATOM 885 C C . ASN A 1 107 ? -14.031 -4.905 9.885 1.00 75.31 107 ASN A C 1
ATOM 887 O O . ASN A 1 107 ? -14.025 -4.525 11.055 1.00 75.31 107 ASN A O 1
ATOM 891 N N . THR A 1 108 ? -14.255 -6.190 9.584 1.00 69.19 108 THR A N 1
ATOM 892 C CA . THR A 1 108 ? -14.337 -7.296 10.561 1.00 69.19 108 THR A CA 1
ATOM 893 C C . THR A 1 108 ? -13.028 -7.498 11.325 1.00 69.19 108 THR A C 1
ATOM 895 O O . THR A 1 108 ? -13.052 -7.805 12.518 1.00 69.19 108 THR A O 1
ATOM 898 N N . LYS A 1 109 ? -11.893 -7.296 10.650 1.00 83.69 109 LYS A N 1
ATOM 899 C CA . LYS A 1 109 ? -10.564 -7.129 11.237 1.00 83.69 109 LYS A CA 1
ATOM 900 C C . LYS A 1 109 ? -9.946 -5.853 10.687 1.00 83.69 109 LYS A C 1
ATOM 902 O O . LYS A 1 109 ? -10.126 -5.524 9.517 1.00 83.69 109 LYS A O 1
ATOM 907 N N . ASP A 1 110 ? -9.243 -5.133 11.550 1.00 89.94 110 ASP A N 1
ATOM 908 C CA . ASP A 1 110 ? -8.519 -3.942 11.133 1.00 89.94 110 ASP A CA 1
ATOM 909 C C . ASP A 1 110 ? -7.291 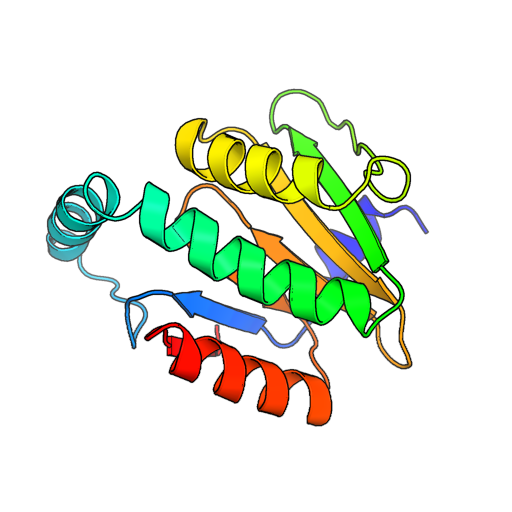-4.338 10.315 1.00 89.94 110 ASP A C 1
ATOM 911 O O . ASP A 1 110 ? -6.461 -5.123 10.783 1.00 89.94 110 ASP A O 1
ATOM 915 N N . MET A 1 111 ? -7.176 -3.755 9.128 1.00 92.69 111 MET A N 1
ATOM 916 C CA . MET A 1 111 ? -6.013 -3.871 8.251 1.00 92.69 111 MET A CA 1
ATOM 917 C C . MET A 1 111 ? -5.299 -2.520 8.199 1.00 92.69 111 MET A C 1
ATOM 919 O O . MET A 1 111 ? -5.945 -1.470 8.230 1.00 92.69 111 MET A O 1
ATOM 923 N N . LEU A 1 112 ? -3.973 -2.529 8.106 1.00 93.12 112 LEU A N 1
ATOM 924 C CA . LEU A 1 112 ? -3.164 -1.316 8.005 1.00 93.12 112 LEU A CA 1
ATOM 925 C C . LEU A 1 112 ? -2.402 -1.291 6.686 1.00 93.12 112 LEU A C 1
ATOM 927 O O . LEU A 1 112 ? -1.693 -2.238 6.378 1.00 93.12 112 LEU A O 1
ATOM 931 N N . PHE A 1 113 ? -2.487 -0.180 5.964 1.00 92.88 113 PHE A N 1
ATOM 932 C CA . PHE A 1 113 ? -1.495 0.211 4.966 1.00 92.88 113 PHE A CA 1
ATOM 933 C C . PHE A 1 113 ? -0.519 1.187 5.606 1.00 92.88 113 PHE A C 1
ATOM 935 O O . PHE A 1 113 ? -0.946 2.168 6.206 1.00 92.88 113 PHE A O 1
ATOM 942 N N . SER A 1 114 ? 0.771 0.942 5.447 1.00 90.75 114 SER A N 1
ATOM 943 C CA . SER A 1 114 ? 1.853 1.785 5.932 1.00 90.75 114 SER A CA 1
ATOM 944 C C . SER A 1 114 ? 2.802 2.062 4.776 1.00 90.75 114 SER A C 1
ATOM 946 O O . SER A 1 114 ? 3.443 1.150 4.261 1.00 90.75 114 SER A O 1
ATOM 948 N N . LEU A 1 115 ? 2.893 3.324 4.379 1.00 87.56 115 LEU A N 1
ATOM 949 C CA . LEU A 1 115 ? 3.834 3.807 3.380 1.00 87.56 115 LEU A CA 1
ATOM 950 C C . LEU A 1 115 ? 4.879 4.678 4.071 1.00 87.56 115 LEU A C 1
ATOM 952 O O . LEU A 1 115 ? 4.538 5.639 4.765 1.00 87.56 115 LEU A O 1
ATOM 956 N N . ASP A 1 116 ? 6.142 4.356 3.846 1.00 76.94 116 ASP A N 1
ATOM 957 C CA . ASP A 1 116 ? 7.286 5.167 4.238 1.00 76.94 116 ASP A CA 1
ATOM 958 C C . ASP A 1 116 ? 8.120 5.542 3.002 1.00 76.94 116 ASP A C 1
ATOM 960 O O . ASP A 1 116 ? 7.726 5.308 1.857 1.00 76.94 116 ASP A O 1
ATOM 964 N N . SER A 1 117 ? 9.262 6.183 3.227 1.00 65.75 117 SER A N 1
ATOM 965 C CA . SER A 1 117 ? 10.146 6.651 2.163 1.00 65.75 117 SER A CA 1
ATOM 966 C C . SER A 1 117 ? 10.917 5.546 1.443 1.00 65.75 117 SER A C 1
ATOM 968 O O . SER A 1 117 ? 11.597 5.841 0.467 1.00 65.75 117 SER A O 1
ATOM 970 N N . PHE A 1 118 ? 10.809 4.284 1.872 1.00 67.12 118 PHE A N 1
ATOM 971 C CA . PHE A 1 118 ? 11.504 3.157 1.246 1.00 67.12 118 PHE A CA 1
ATOM 972 C C . PHE A 1 118 ? 10.761 2.593 0.024 1.00 67.12 118 PHE A C 1
ATOM 974 O O . PHE A 1 118 ? 10.992 1.454 -0.355 1.00 67.12 118 PHE A O 1
ATOM 981 N N . CYS A 1 119 ? 9.862 3.367 -0.603 1.00 69.75 119 CYS A N 1
ATOM 982 C CA . CYS A 1 119 ? 9.130 2.957 -1.812 1.00 69.75 119 CYS A CA 1
ATOM 983 C C . CYS A 1 119 ? 8.483 1.566 -1.712 1.00 69.75 119 CYS A C 1
ATOM 985 O O . CYS A 1 119 ? 8.447 0.808 -2.676 1.00 69.75 119 CYS A O 1
ATOM 987 N N . GLN A 1 120 ? 7.913 1.249 -0.555 1.00 81.06 120 GLN A N 1
ATOM 988 C CA . GLN A 1 120 ? 7.149 0.026 -0.359 1.00 81.06 120 GLN A CA 1
ATOM 989 C C . GLN A 1 120 ? 5.841 0.350 0.346 1.00 81.06 120 GLN A C 1
ATOM 991 O O . GLN A 1 120 ? 5.802 1.118 1.310 1.00 81.06 120 GLN A O 1
ATOM 996 N N . LEU A 1 121 ? 4.755 -0.246 -0.135 1.00 89.56 121 LEU A N 1
ATOM 997 C CA . LEU A 1 121 ? 3.499 -0.234 0.597 1.00 89.56 121 LEU A CA 1
ATOM 998 C C . LEU A 1 121 ? 3.458 -1.476 1.480 1.00 89.56 121 LEU A C 1
ATOM 1000 O O . LEU A 1 121 ? 3.226 -2.577 0.984 1.00 89.56 121 LEU A O 1
ATOM 1004 N N . ASN A 1 122 ? 3.663 -1.293 2.780 1.00 92.50 122 ASN A N 1
ATOM 1005 C CA . ASN A 1 122 ? 3.538 -2.368 3.754 1.00 92.50 122 ASN A CA 1
ATOM 1006 C C . ASN A 1 122 ? 2.071 -2.533 4.153 1.00 92.50 122 ASN A C 1
ATOM 1008 O O . ASN A 1 122 ? 1.380 -1.555 4.444 1.00 92.50 122 ASN A O 1
ATOM 1012 N N . ILE A 1 123 ? 1.592 -3.770 4.171 1.00 94.69 123 ILE A N 1
ATOM 1013 C CA . ILE A 1 123 ? 0.224 -4.129 4.531 1.00 94.69 123 ILE A CA 1
ATOM 1014 C C . ILE A 1 123 ? 0.263 -5.078 5.721 1.00 94.69 123 ILE A C 1
ATOM 1016 O O . ILE A 1 123 ? 0.986 -6.067 5.694 1.00 94.69 123 ILE A O 1
ATOM 1020 N N . TYR A 1 124 ? -0.539 -4.809 6.747 1.00 94.88 124 TYR A N 1
ATOM 1021 C CA . TYR A 1 124 ? -0.605 -5.644 7.942 1.00 94.88 124 TYR A CA 1
ATOM 1022 C C . TYR A 1 124 ? -2.017 -6.132 8.205 1.00 94.88 124 TYR A C 1
ATOM 1024 O O . TYR A 1 124 ? -2.974 -5.353 8.158 1.00 94.88 124 TYR A O 1
ATOM 1032 N N . ASN A 1 125 ? -2.102 -7.413 8.560 1.00 94.44 125 ASN A N 1
ATOM 1033 C CA . ASN A 1 125 ? -3.320 -8.111 8.950 1.00 94.44 125 ASN A CA 1
ATOM 1034 C C . ASN A 1 125 ? -4.462 -8.061 7.901 1.00 94.44 125 ASN A C 1
ATOM 1036 O O . ASN A 1 125 ? -5.609 -7.835 8.298 1.00 94.44 125 ASN A O 1
ATOM 1040 N N . PRO A 1 126 ? -4.193 -8.249 6.587 1.00 93.62 126 PRO A N 1
ATOM 1041 C CA . PRO A 1 126 ? -5.268 -8.423 5.612 1.00 93.62 126 PRO A CA 1
ATOM 1042 C C . PRO A 1 126 ? -6.018 -9.740 5.872 1.00 93.62 126 PRO A C 1
ATOM 1044 O O . PRO A 1 126 ? -5.426 -10.727 6.315 1.00 93.62 126 PRO A O 1
ATOM 1047 N N . ASP A 1 127 ? -7.321 -9.770 5.598 1.00 92.50 127 ASP A N 1
ATOM 1048 C CA . ASP A 1 127 ? -8.063 -11.028 5.461 1.00 92.50 127 ASP A CA 1
ATOM 1049 C C . ASP A 1 127 ? -7.866 -11.660 4.066 1.00 92.50 127 ASP A C 1
ATOM 1051 O O . ASP A 1 127 ? -7.210 -11.082 3.202 1.00 92.50 127 ASP A O 1
ATOM 1055 N N . GLU A 1 128 ? -8.399 -12.867 3.848 1.00 92.12 128 GLU A N 1
ATOM 1056 C CA . GLU A 1 128 ? -8.226 -13.603 2.583 1.00 92.12 128 GLU A CA 1
ATOM 1057 C C . GLU A 1 128 ? -8.790 -12.836 1.372 1.00 92.12 128 GLU A C 1
ATOM 1059 O O . GLU A 1 128 ? -8.126 -12.754 0.344 1.00 92.12 128 GLU A O 1
ATOM 1064 N N . GLU A 1 129 ? -9.963 -12.201 1.502 1.00 92.25 129 GLU A N 1
ATOM 1065 C CA . GLU A 1 129 ? -10.581 -11.420 0.416 1.00 92.25 129 GLU A CA 1
ATOM 1066 C C . GLU A 1 129 ? -9.754 -10.165 0.093 1.00 92.25 129 GLU A C 1
ATOM 1068 O O . GLU A 1 129 ? -9.588 -9.777 -1.065 1.00 92.25 129 GLU A O 1
ATOM 1073 N N . GLN A 1 130 ? -9.227 -9.509 1.126 1.00 93.25 130 GLN A N 1
ATOM 1074 C CA . GLN A 1 130 ? -8.344 -8.359 0.981 1.00 93.25 130 GLN A CA 1
ATOM 1075 C C . GLN A 1 130 ? -7.011 -8.756 0.351 1.00 93.25 130 GLN A C 1
ATOM 1077 O O . GLN A 1 130 ? -6.493 -7.998 -0.466 1.00 93.25 130 GLN A O 1
ATOM 1082 N N . LEU A 1 131 ? -6.469 -9.920 0.710 1.00 94.31 131 LEU A N 1
ATOM 1083 C CA . LEU A 1 131 ? -5.218 -10.421 0.159 1.00 94.31 131 LEU A CA 1
ATOM 1084 C C . LEU A 1 131 ? -5.356 -10.756 -1.330 1.00 94.31 131 LEU A C 1
ATOM 1086 O O . LEU A 1 131 ? -4.543 -10.278 -2.115 1.00 94.31 131 LEU A O 1
ATOM 1090 N N . GLU A 1 132 ? -6.416 -11.463 -1.731 1.00 94.94 132 GLU A N 1
ATOM 1091 C CA . GLU A 1 132 ? -6.712 -11.735 -3.148 1.00 94.94 132 GLU A CA 1
ATOM 1092 C C . GLU A 1 132 ? -6.833 -10.431 -3.954 1.00 94.94 132 GLU A C 1
ATOM 1094 O O . GLU A 1 132 ? -6.226 -10.278 -5.014 1.00 94.94 132 GLU A O 1
ATOM 1099 N N . LEU A 1 133 ? -7.538 -9.430 -3.412 1.00 94.56 133 LEU A N 1
ATOM 1100 C CA . LEU A 1 133 ? -7.649 -8.122 -4.058 1.00 94.56 133 LEU A CA 1
ATOM 1101 C C . LEU A 1 133 ? -6.296 -7.394 -4.165 1.00 94.56 133 LEU A C 1
ATOM 1103 O O . LEU A 1 133 ? -6.056 -6.689 -5.144 1.00 94.56 133 LEU A O 1
ATOM 1107 N N . LEU A 1 134 ? -5.421 -7.514 -3.162 1.00 94.94 134 LEU A N 1
ATOM 1108 C CA . LEU A 1 134 ? -4.075 -6.931 -3.208 1.00 94.94 134 LEU A CA 1
ATOM 1109 C C . LEU A 1 134 ? -3.214 -7.593 -4.282 1.00 94.94 134 LEU A C 1
ATOM 1111 O O . LEU A 1 134 ? -2.479 -6.883 -4.967 1.00 94.94 134 LEU A O 1
ATOM 1115 N N . GLU A 1 135 ? -3.308 -8.914 -4.434 1.00 95.06 135 GLU A N 1
ATOM 1116 C CA . GLU A 1 135 ? -2.600 -9.661 -5.477 1.00 95.06 135 GLU A CA 1
ATOM 1117 C C . GLU A 1 135 ? -3.031 -9.207 -6.873 1.00 95.06 135 GLU A C 1
ATOM 1119 O O . GLU A 1 135 ? -2.175 -8.859 -7.691 1.00 95.06 135 GLU A O 1
ATOM 1124 N N . ASP A 1 136 ? -4.342 -9.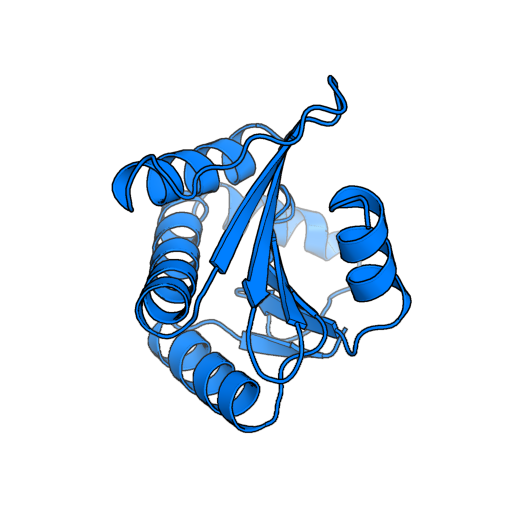119 -7.116 1.00 96.00 136 ASP A N 1
ATOM 1125 C CA . ASP A 1 136 ? -4.897 -8.655 -8.390 1.00 96.00 136 ASP A CA 1
ATOM 1126 C C . ASP A 1 136 ? -4.443 -7.224 -8.715 1.00 96.00 136 ASP A C 1
ATOM 1128 O O . ASP A 1 136 ? -3.918 -6.956 -9.798 1.00 96.00 136 ASP A O 1
ATOM 1132 N N . LEU A 1 137 ? -4.580 -6.298 -7.760 1.00 94.94 137 LEU A N 1
ATOM 1133 C CA . LEU A 1 137 ? -4.205 -4.897 -7.966 1.00 94.94 137 LEU A CA 1
ATOM 1134 C C . LEU A 1 137 ? -2.693 -4.714 -8.145 1.00 94.94 137 LEU A C 1
ATOM 1136 O O . LEU A 1 137 ? -2.264 -3.893 -8.958 1.00 94.94 137 LEU A O 1
ATOM 1140 N N . ALA A 1 138 ? -1.872 -5.461 -7.404 1.00 92.56 138 ALA A N 1
ATOM 1141 C CA . ALA A 1 138 ? -0.427 -5.439 -7.595 1.00 92.56 138 ALA A CA 1
ATOM 1142 C C . ALA A 1 138 ? -0.066 -5.924 -9.006 1.00 92.56 138 ALA A C 1
ATOM 1144 O O . ALA A 1 138 ? 0.703 -5.256 -9.702 1.00 92.56 138 ALA A O 1
ATOM 1145 N N . ALA A 1 139 ? -0.668 -7.026 -9.462 1.00 92.62 139 ALA A N 1
ATOM 1146 C CA . ALA A 1 139 ? -0.437 -7.569 -10.795 1.00 92.62 139 ALA A CA 1
ATOM 1147 C C . ALA A 1 139 ? -0.862 -6.593 -11.909 1.00 92.62 139 ALA A C 1
ATOM 1149 O O . ALA A 1 139 ? -0.095 -6.380 -12.853 1.00 92.62 139 ALA A O 1
ATOM 1150 N N . GLU A 1 140 ? -2.027 -5.946 -11.786 1.00 93.31 140 GLU A N 1
ATOM 1151 C CA . GLU A 1 140 ? -2.503 -4.920 -12.730 1.00 93.31 140 GLU A CA 1
ATOM 1152 C C . GLU A 1 140 ? -1.514 -3.751 -12.865 1.00 93.31 140 GLU A C 1
ATOM 1154 O O . GLU A 1 140 ? -1.239 -3.267 -13.969 1.00 93.31 140 GLU A O 1
ATOM 1159 N N . GLU A 1 141 ? -0.912 -3.329 -11.753 1.00 90.12 141 GLU A N 1
ATOM 1160 C CA . GLU A 1 141 ? 0.072 -2.246 -11.721 1.00 90.12 141 GLU A CA 1
ATOM 1161 C C . GLU A 1 141 ? 1.508 -2.712 -12.044 1.00 90.12 141 GLU A C 1
ATOM 1163 O O . GLU A 1 141 ? 2.441 -1.900 -12.034 1.00 90.12 141 GLU A O 1
ATOM 1168 N N . ASN A 1 142 ? 1.710 -3.985 -12.410 1.00 89.12 142 ASN A N 1
ATOM 1169 C CA . ASN A 1 142 ? 3.023 -4.611 -12.628 1.00 89.12 142 ASN A CA 1
ATOM 1170 C C . ASN A 1 142 ? 3.953 -4.475 -11.405 1.00 89.12 142 ASN A C 1
ATOM 1172 O O . ASN A 1 142 ? 5.120 -4.088 -11.533 1.0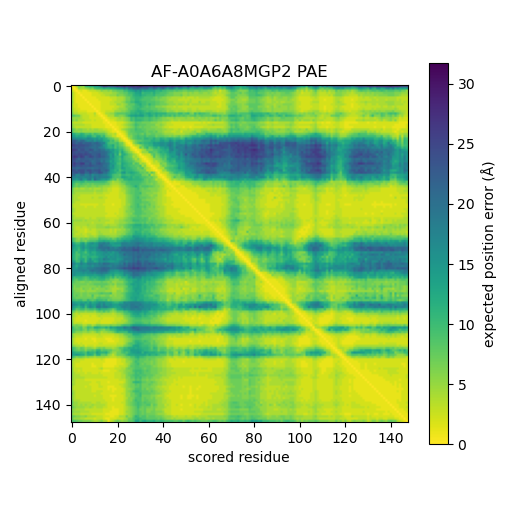0 89.12 142 ASN A O 1
ATOM 1176 N N . LEU A 1 143 ? 3.402 -4.738 -10.223 1.00 89.62 143 LEU A N 1
ATOM 1177 C CA . LEU A 1 143 ? 4.074 -4.808 -8.929 1.00 89.62 143 LEU A CA 1
ATOM 1178 C C . LEU A 1 143 ? 3.958 -6.230 -8.363 1.00 89.62 143 LEU A C 1
ATOM 1180 O O . LEU A 1 143 ? 3.193 -7.056 -8.860 1.00 89.62 143 LEU A O 1
ATOM 1184 N N . TYR A 1 144 ? 4.716 -6.510 -7.310 1.00 89.56 144 TYR A N 1
ATOM 1185 C CA . TYR A 1 144 ? 4.724 -7.796 -6.626 1.00 89.56 144 TYR A CA 1
ATOM 1186 C C . TYR A 1 144 ? 4.244 -7.630 -5.192 1.00 89.56 144 TYR A C 1
ATOM 1188 O O . TYR A 1 144 ? 4.757 -6.776 -4.471 1.00 89.56 144 TYR A O 1
ATOM 1196 N N . LEU A 1 145 ? 3.305 -8.479 -4.780 1.00 92.06 145 LEU A N 1
ATOM 1197 C CA . LEU A 1 145 ? 2.952 -8.671 -3.379 1.00 92.06 145 LEU A CA 1
ATOM 1198 C C . LEU A 1 145 ? 3.840 -9.772 -2.782 1.00 92.06 145 LEU A C 1
ATOM 1200 O O . LEU A 1 145 ? 3.937 -10.867 -3.337 1.00 92.06 145 LEU A O 1
ATOM 1204 N N . LYS A 1 146 ? 4.487 -9.494 -1.649 1.00 90.31 146 LYS A N 1
ATOM 1205 C CA . LYS A 1 146 ? 5.362 -10.434 -0.931 1.00 90.31 146 LYS A CA 1
ATOM 1206 C C . LYS A 1 146 ? 5.071 -10.414 0.565 1.00 90.31 146 LYS A C 1
ATOM 1208 O O . LYS A 1 146 ? 4.727 -9.373 1.106 1.00 90.31 146 LYS A O 1
ATOM 1213 N N . ARG A 1 147 ? 5.217 -11.555 1.238 1.00 90.25 147 ARG A N 1
ATOM 1214 C CA . ARG A 1 147 ? 5.124 -11.647 2.705 1.00 90.25 147 ARG A CA 1
ATOM 1215 C C . ARG A 1 147 ? 6.407 -11.096 3.347 1.00 90.25 147 ARG A C 1
ATOM 1217 O O . ARG A 1 147 ? 7.483 -11.336 2.796 1.00 90.25 147 ARG A O 1
ATOM 1224 N N . ILE A 1 148 ? 6.288 -10.395 4.479 1.00 84.31 148 ILE A N 1
ATOM 1225 C CA . ILE A 1 148 ? 7.408 -9.813 5.251 1.00 84.31 148 ILE A CA 1
ATOM 1226 C C . ILE A 1 148 ? 7.468 -10.344 6.683 1.00 84.31 148 ILE A C 1
ATOM 1228 O O . ILE A 1 148 ? 6.422 -10.812 7.192 1.00 84.31 148 ILE A O 1
#

Nearest PDB structures (foldseek):
  4r7r-assembly1_A  TM=3.674E-01  e=1.881E-01  Clostridium perfringens ATCC 13124
  3leq-assembly1_A  TM=3.241E-01  e=1.255E+00  Streptomyces avermitilis MA-4680 = NBRC 14893
  1t6l-assembly1_A-2  TM=2.333E-01  e=1.343E+00  Human betaherpesvirus 5
  5ixa-assembly1_A  TM=2.286E-01  e=2.159E+00  Human herpesvirus 5 strain AD169

pLDDT: mean 78.01, std 14.05, range [50.47, 96.0]

Sequence (148 aa):
MDYLSKINQLQEHGEGYSIDYLPLQCLDERYDDLEVTNFENRLETFSEKIARIARTFMRRYGNRVFLHERSQDKCLSLCKEGADLIDQTIKSILEKEQTSLNIIFENTKDMLFSLDSFCQLNIYNPDEEQLELLEDLAAEENLYLKRI

Secondary structure (DSSP, 8-state):
--HHHHHHHHHHHSPEEEEES-SS----HHHHHHHHHHHHHHHHHHHHHHHHHHHHHHHHSEEEEEEEETTEEEEEE-TTS-THHHHHHHHHHHHHSSEEEEEEEESSS-EEEEE-TTS-EEEES--HHHHHHHHHHHHHTT-EEEE-

Organism: NCBI:txid2012477

Mean predicted aligned error: 7.73 Å

Foldseek 3Di:
DDVVVVVVCQVVPFFKKKKFLDQDDDPDPVCVVVCVVVLVVCLLVLLVLVLVLVVVLVVVFPKWKFKAFQVDRDTDTCPPPDSVVSSVVSSCQLVPQGMKMWMWGDDPDIKIFIDHNSSMTMITHDDPVRVVSVCVSSVVSSIHMGTD

Solvent-accessible surface area (backbone atoms only — not comparable to full-atom values): 8135 Å² total; per-residue (Å²): 132,62,67,66,61,52,51,50,49,36,70,76,69,32,61,37,31,35,40,26,84,55,82,60,90,79,91,50,81,80,46,56,62,56,46,53,63,50,40,77,77,35,47,70,66,48,33,54,46,53,39,51,53,52,50,55,50,54,74,75,40,52,63,46,34,32,40,40,35,80,89,43,101,47,73,48,72,50,74,83,66,57,72,73,53,49,48,54,46,47,43,47,21,56,73,60,72,48,33,34,45,36,36,38,34,60,63,101,59,65,23,37,39,41,34,43,46,82,72,36,45,34,34,19,32,65,53,74,71,53,45,55,51,47,47,53,52,25,52,75,66,69,32,26,70,38,80,101

Radius of gyration: 14.65 Å; Cα contacts (8 Å, |Δi|>4): 227; chains: 1; bounding box: 40×30×35 Å